Protein AF-A0A3S1HP26-F1 (afdb_monomer_lite)

InterPro domains:
  IPR012336 Thioredoxin-like fold [PF13905] (2-85)
  IPR036249 Thioredoxin-like superfamily [SSF52833] (2-86)
  IPR036249 Thioredoxin-like superfamily [SSF52833] (132-175)

Secondary structure (DSSP, 8-state):
--HHHHHHHHHHHHSS---TT--------EE----SSHHHHHHHHHTSSSEE--TT-HHHHHHHHHHTT--SSS---EE-TTT--EEES-HHHHHHH-TT-TTTT-PPPPHHHHS-SEEEE--TT-SSPEEEEHHHHHHH-SEEE-----TT-HHHHHHHHHHHHHHHHHHHTT--EEE-

Organism: Elysia chlorotica (NCBI:txid188477)

Sequence (180 aa):
MFTPILTSFYESVRGETRPAGAGSDHLEIVQISWDKDEASFQEAADAAPWLSLPFQDRDRQRKLSRKFGVHGIPRLVLLDGETGRVITRDGFDRLQEDNSGSAFPWRRKPLADVIKGSLLRPVEGSETPDQVDASSVLENNKIVGFYFSAQWCIPCRYFDPELVRAYTDLKKKGQSFQVI

Foldseek 3Di:
DQQVLVQVLLCCQQDPPDDPPDPPDNDADEALDPDPDPVVVVVVCVVHPHHYDDPVPVVVSVVVCVVLVPPDDDWDWDADPVPRHTQDRHCSVVCVVCSPCPVPVVGDDDPCVVQADWDFADDPPDPGTDTDGVVVLVVQAPEEAEDDDDPPDPVVVVCVVVVVVVVVVCVVVVHRYYYD

pLDDT: mean 89.69, std 10.72, range [40.31, 98.25]

Radius of gyration: 22.71 Å; chains: 1; bounding box: 55×39×62 Å

Structure (mmCIF, N/CA/C/O backbone):
data_AF-A0A3S1HP26-F1
#
_entry.id   AF-A0A3S1HP26-F1
#
loop_
_atom_site.group_PDB
_atom_site.id
_atom_site.type_symbol
_atom_site.label_atom_id
_atom_site.label_alt_id
_atom_site.label_comp_id
_atom_site.label_asym_id
_atom_site.label_entity_id
_atom_site.label_seq_id
_atom_site.pdbx_PDB_ins_code
_atom_site.Cartn_x
_atom_site.Cartn_y
_atom_site.Cartn_z
_atom_site.occupancy
_atom_site.B_iso_or_equiv
_atom_site.auth_seq_id
_atom_site.auth_comp_id
_atom_site.auth_asym_id
_atom_site.auth_atom_id
_atom_site.pdbx_PDB_model_num
ATOM 1 N N . MET A 1 1 ? 14.935 11.546 -6.288 1.00 61.38 1 MET A N 1
ATOM 2 C CA . MET A 1 1 ? 14.833 10.690 -7.492 1.00 61.38 1 MET A CA 1
ATOM 3 C C . MET A 1 1 ? 14.743 9.247 -7.007 1.00 61.38 1 MET A C 1
ATOM 5 O O . MET A 1 1 ? 15.585 8.867 -6.210 1.00 61.38 1 MET A O 1
ATOM 9 N N . PHE A 1 2 ? 13.702 8.493 -7.379 1.00 81.62 2 PHE A N 1
ATOM 10 C CA . PHE A 1 2 ? 13.426 7.154 -6.819 1.00 81.62 2 PHE A CA 1
ATOM 11 C C . PHE A 1 2 ? 14.184 6.022 -7.524 1.00 81.62 2 PHE A C 1
ATOM 13 O O . PHE A 1 2 ? 14.575 5.058 -6.878 1.00 81.62 2 PHE A O 1
ATOM 20 N N . THR A 1 3 ? 14.430 6.154 -8.830 1.00 83.62 3 THR A N 1
ATOM 21 C CA . THR A 1 3 ? 15.044 5.099 -9.649 1.00 83.62 3 THR A CA 1
ATOM 22 C C . THR A 1 3 ? 16.373 4.582 -9.091 1.00 83.62 3 THR A C 1
ATOM 24 O O . THR A 1 3 ? 16.485 3.369 -8.972 1.00 83.62 3 THR A O 1
ATOM 27 N N . PRO A 1 4 ? 17.330 5.421 -8.635 1.00 88.81 4 PRO A N 1
ATOM 28 C CA . PRO A 1 4 ? 18.575 4.912 -8.052 1.00 88.81 4 PRO A CA 1
ATOM 29 C C . PRO A 1 4 ? 18.363 4.041 -6.805 1.00 88.81 4 PRO A C 1
ATOM 31 O O . PRO A 1 4 ? 19.029 3.025 -6.654 1.00 88.81 4 PRO A O 1
ATOM 34 N N . ILE A 1 5 ? 17.402 4.401 -5.943 1.00 90.56 5 ILE A N 1
ATOM 35 C CA . ILE A 1 5 ? 17.058 3.614 -4.748 1.00 90.56 5 ILE A CA 1
ATOM 36 C C . ILE A 1 5 ? 16.515 2.246 -5.169 1.00 90.56 5 ILE A C 1
ATOM 38 O O . ILE A 1 5 ? 16.936 1.222 -4.636 1.00 90.56 5 ILE A O 1
ATOM 42 N N . LEU A 1 6 ? 15.609 2.225 -6.152 1.00 91.62 6 LEU A N 1
ATOM 43 C CA . LEU A 1 6 ? 15.042 0.984 -6.673 1.00 91.62 6 LEU A CA 1
ATOM 44 C C . LEU A 1 6 ? 16.099 0.106 -7.352 1.00 91.62 6 LEU A C 1
ATOM 46 O O . LEU A 1 6 ? 16.075 -1.103 -7.152 1.00 91.62 6 LEU A O 1
ATOM 50 N N . THR A 1 7 ? 17.033 0.695 -8.102 1.00 91.19 7 THR A N 1
ATOM 51 C CA . THR A 1 7 ? 18.153 -0.023 -8.728 1.00 91.19 7 THR A CA 1
ATOM 52 C C . THR A 1 7 ? 19.044 -0.677 -7.680 1.00 91.19 7 THR A C 1
ATOM 54 O O . THR A 1 7 ? 19.220 -1.892 -7.719 1.00 91.19 7 THR A O 1
ATOM 57 N N . SER A 1 8 ? 19.526 0.085 -6.691 1.00 90.00 8 SER A N 1
ATOM 58 C CA . SER A 1 8 ? 20.369 -0.469 -5.623 1.00 90.00 8 SER A CA 1
ATOM 59 C C . SER A 1 8 ? 19.650 -1.560 -4.829 1.00 90.00 8 SER A C 1
ATOM 61 O O . SER A 1 8 ? 20.240 -2.591 -4.510 1.00 90.00 8 SER A O 1
ATOM 63 N N . PHE A 1 9 ? 18.360 -1.363 -4.545 1.00 91.25 9 PHE A N 1
ATOM 64 C CA . PHE A 1 9 ? 17.544 -2.371 -3.880 1.00 91.25 9 PHE A CA 1
ATOM 65 C C . PHE A 1 9 ? 17.428 -3.650 -4.716 1.00 91.25 9 PHE A C 1
ATOM 67 O O . PHE A 1 9 ? 17.701 -4.744 -4.223 1.00 91.25 9 PHE A O 1
ATOM 74 N N . TYR A 1 10 ? 17.065 -3.511 -5.990 1.00 90.62 10 TYR A N 1
ATOM 75 C CA . TYR A 1 10 ? 16.908 -4.622 -6.921 1.00 90.62 10 TYR A CA 1
ATOM 76 C C . TYR A 1 10 ? 18.191 -5.449 -7.044 1.00 90.62 10 TYR A C 1
ATOM 78 O O . TYR A 1 10 ? 18.148 -6.673 -6.926 1.00 90.62 10 TYR A O 1
ATOM 86 N N . GLU A 1 11 ? 19.337 -4.788 -7.198 1.00 88.12 11 GLU A N 1
ATOM 87 C CA . GLU A 1 11 ? 20.645 -5.445 -7.252 1.00 88.12 11 GLU A CA 1
ATOM 88 C C . GLU A 1 11 ? 20.980 -6.170 -5.944 1.00 88.12 11 GLU A C 1
ATOM 90 O O . GLU A 1 11 ? 21.475 -7.296 -5.985 1.00 88.12 11 GLU A O 1
ATOM 95 N N . SER A 1 12 ? 20.653 -5.583 -4.786 1.00 85.56 12 SER A N 1
ATOM 96 C CA . SER A 1 12 ? 20.904 -6.210 -3.480 1.00 85.56 12 SER A CA 1
ATOM 97 C C . SER A 1 12 ? 20.084 -7.482 -3.243 1.00 85.56 12 SER A C 1
ATOM 99 O O . SER A 1 12 ? 20.560 -8.408 -2.590 1.00 85.56 12 SER A O 1
ATOM 101 N N . VAL A 1 13 ? 18.864 -7.541 -3.790 1.00 80.06 13 VAL A N 1
ATOM 102 C CA . VAL A 1 13 ? 17.966 -8.700 -3.660 1.00 80.06 13 VAL A CA 1
ATOM 103 C C . VAL A 1 13 ? 18.265 -9.756 -4.730 1.00 80.06 13 VAL A C 1
ATOM 105 O O . VAL A 1 13 ? 18.084 -10.949 -4.490 1.00 80.06 13 VAL A O 1
ATOM 108 N N . ARG A 1 14 ? 18.740 -9.335 -5.909 1.00 76.12 14 ARG A N 1
ATOM 109 C CA . ARG A 1 14 ? 19.103 -10.225 -7.023 1.00 76.12 14 ARG A CA 1
ATOM 110 C C . ARG A 1 14 ? 20.514 -10.818 -6.884 1.00 76.12 14 ARG A C 1
ATOM 112 O O . ARG A 1 14 ? 20.753 -11.903 -7.411 1.00 76.12 14 ARG A O 1
ATOM 119 N N . GLY A 1 15 ? 21.436 -10.123 -6.214 1.00 62.00 15 GLY A N 1
ATOM 120 C CA . GLY A 1 15 ? 22.832 -10.526 -6.017 1.00 62.00 15 GLY A CA 1
ATOM 121 C C . GLY A 1 15 ? 23.056 -11.495 -4.847 1.00 62.00 15 GLY A C 1
ATOM 122 O O . GLY A 1 15 ? 22.338 -11.490 -3.854 1.00 62.00 15 GLY A O 1
ATOM 123 N N . GLU A 1 16 ? 24.097 -12.324 -4.953 1.00 48.88 16 GLU A N 1
ATOM 124 C CA . GLU A 1 16 ? 24.448 -13.445 -4.057 1.00 48.88 16 GLU A CA 1
ATOM 125 C C . GLU A 1 16 ? 24.757 -13.079 -2.584 1.00 48.88 16 GLU A C 1
ATOM 127 O O . GLU A 1 16 ? 24.963 -13.966 -1.756 1.00 48.88 16 GLU A O 1
ATOM 132 N N . THR A 1 17 ? 24.759 -11.802 -2.194 1.00 48.31 17 THR A N 1
ATOM 133 C CA . THR A 1 17 ? 24.967 -11.369 -0.800 1.00 48.31 17 THR A CA 1
ATOM 134 C C . THR A 1 17 ? 23.657 -11.338 -0.018 1.00 48.31 17 THR A C 1
ATOM 136 O O . THR A 1 17 ? 23.197 -10.289 0.430 1.00 48.31 17 THR A O 1
ATOM 139 N N . ARG A 1 18 ? 23.047 -12.511 0.163 1.00 54.34 18 ARG A N 1
ATOM 140 C CA . ARG A 1 18 ? 21.840 -12.659 0.982 1.00 54.34 18 ARG A CA 1
ATOM 141 C C . ARG A 1 18 ? 22.217 -12.855 2.459 1.00 54.34 18 ARG A C 1
ATOM 143 O O . ARG A 1 18 ? 22.979 -13.777 2.757 1.00 54.34 18 ARG A O 1
ATOM 150 N N . PRO A 1 19 ? 21.672 -12.080 3.415 1.00 47.88 19 PRO A N 1
ATOM 151 C CA . PRO A 1 19 ? 21.788 -12.428 4.828 1.00 47.88 19 PRO A CA 1
ATOM 152 C C . PRO A 1 19 ? 21.127 -13.793 5.085 1.00 47.88 19 PRO A C 1
ATOM 154 O O . PRO A 1 19 ? 20.046 -14.099 4.569 1.00 47.88 19 PRO A O 1
ATOM 157 N N . ALA A 1 20 ? 21.804 -14.648 5.853 1.00 40.31 20 ALA A N 1
ATOM 158 C CA . ALA A 1 20 ? 21.344 -16.000 6.150 1.00 40.31 20 ALA A CA 1
ATOM 159 C C . ALA A 1 20 ? 19.994 -15.958 6.894 1.00 40.31 20 ALA A C 1
ATOM 161 O O . ALA A 1 20 ? 19.930 -15.510 8.034 1.00 40.31 20 ALA A O 1
ATOM 162 N N . GLY A 1 21 ? 18.917 -16.408 6.238 1.00 49.00 21 GLY A N 1
ATOM 163 C CA . GLY A 1 21 ? 17.575 -16.511 6.830 1.00 49.00 21 GLY A CA 1
ATOM 164 C C . GLY A 1 21 ? 16.420 -15.973 5.977 1.00 49.00 21 GLY A C 1
ATOM 165 O O . GLY A 1 21 ? 15.274 -16.310 6.257 1.00 49.00 21 GLY A O 1
ATOM 166 N N . ALA A 1 22 ? 16.684 -15.191 4.924 1.00 50.12 22 ALA A N 1
ATOM 167 C CA . ALA A 1 22 ? 15.636 -14.765 3.990 1.00 50.12 22 ALA A CA 1
ATOM 168 C C . ALA A 1 22 ? 15.204 -15.936 3.083 1.00 50.12 22 ALA A C 1
ATOM 170 O O . ALA A 1 22 ? 16.037 -16.748 2.687 1.00 50.12 22 ALA A O 1
ATOM 171 N N . GLY A 1 23 ? 13.914 -16.060 2.759 1.00 52.56 23 GLY A N 1
ATOM 172 C CA . GLY A 1 23 ? 13.404 -17.047 1.796 1.00 52.56 23 GLY A CA 1
ATOM 173 C C . GLY A 1 23 ? 14.034 -16.886 0.406 1.00 52.56 23 GLY A C 1
ATOM 174 O O . GLY A 1 23 ? 14.695 -15.888 0.119 1.00 52.56 23 GLY A O 1
ATOM 175 N N . SER A 1 24 ? 13.904 -17.893 -0.462 1.00 54.59 24 SER A N 1
ATOM 176 C CA . SER A 1 24 ? 14.365 -17.884 -1.865 1.00 54.59 24 SER A CA 1
ATOM 177 C C . SER A 1 24 ? 13.530 -16.947 -2.752 1.00 54.59 24 SER A C 1
ATOM 179 O O . SER A 1 24 ? 13.049 -17.350 -3.810 1.00 54.59 24 SER A O 1
ATOM 181 N N . ASP A 1 25 ? 13.305 -15.718 -2.301 1.00 63.41 25 ASP A N 1
ATOM 182 C CA . ASP A 1 25 ? 12.444 -14.759 -2.977 1.00 63.41 25 ASP A CA 1
ATOM 183 C C . ASP A 1 25 ? 13.256 -14.091 -4.094 1.00 63.41 25 ASP A C 1
ATOM 185 O O . ASP A 1 25 ? 13.998 -13.136 -3.877 1.00 63.41 25 ASP A O 1
ATOM 189 N N . HIS A 1 26 ? 13.150 -14.644 -5.302 1.00 76.88 26 HIS A N 1
ATOM 190 C CA . HIS A 1 26 ? 13.682 -14.032 -6.514 1.00 76.88 26 HIS A CA 1
ATOM 191 C C . HIS A 1 26 ? 12.816 -12.823 -6.894 1.00 76.88 26 HIS A C 1
ATOM 193 O O . HIS A 1 26 ? 11.608 -12.962 -7.098 1.00 76.88 26 HIS A O 1
ATOM 199 N N . LEU A 1 27 ? 13.426 -11.639 -6.987 1.00 88.06 27 LEU A N 1
ATOM 200 C CA . LEU A 1 27 ? 12.756 -10.418 -7.427 1.00 88.06 27 LEU A CA 1
ATOM 201 C C . LEU A 1 27 ? 13.055 -10.156 -8.902 1.00 88.06 27 LEU A C 1
ATOM 203 O O . LEU A 1 27 ? 14.213 -10.057 -9.297 1.00 88.06 27 LEU A O 1
ATOM 207 N N . GLU A 1 28 ? 11.999 -9.949 -9.683 1.00 92.62 28 GLU A N 1
ATOM 208 C CA . GLU A 1 28 ? 12.080 -9.332 -11.003 1.00 92.62 28 GLU A CA 1
ATOM 209 C C . GLU A 1 28 ? 11.170 -8.099 -11.055 1.00 92.62 28 GLU A C 1
ATOM 211 O O . GLU A 1 28 ? 10.096 -8.076 -10.443 1.00 92.62 28 GLU A O 1
ATOM 216 N N . ILE A 1 29 ? 11.595 -7.070 -11.787 1.00 95.19 29 ILE A N 1
ATOM 217 C CA . ILE A 1 29 ? 10.822 -5.852 -12.026 1.00 95.19 29 ILE A CA 1
ATOM 218 C C . ILE A 1 29 ? 10.445 -5.796 -13.509 1.00 95.19 29 ILE A C 1
ATOM 220 O O . ILE A 1 29 ? 11.236 -6.097 -14.397 1.00 95.19 29 ILE A O 1
ATOM 224 N N . VAL A 1 30 ? 9.200 -5.401 -13.780 1.00 96.44 30 VAL A N 1
ATOM 225 C CA . VAL A 1 30 ? 8.740 -5.079 -15.133 1.00 96.44 30 VAL A CA 1
ATOM 226 C C . VAL A 1 30 ? 8.259 -3.637 -15.136 1.00 96.44 30 VAL A C 1
ATOM 228 O O . VAL A 1 30 ? 7.200 -3.322 -14.588 1.00 96.44 30 VAL A O 1
ATOM 231 N N . GLN A 1 31 ? 9.031 -2.750 -15.753 1.00 96.56 31 GLN A N 1
ATOM 232 C CA . GLN A 1 31 ? 8.674 -1.351 -15.928 1.00 96.56 31 GLN A CA 1
ATOM 233 C C . GLN A 1 31 ? 7.487 -1.224 -16.882 1.00 96.56 31 GLN A C 1
ATOM 235 O O . GLN A 1 31 ? 7.512 -1.662 -18.033 1.00 96.56 31 GLN A O 1
ATOM 240 N N . ILE A 1 32 ? 6.432 -0.578 -16.392 1.00 97.12 32 ILE A N 1
ATOM 241 C CA . ILE A 1 32 ? 5.239 -0.238 -17.163 1.00 97.12 32 ILE A CA 1
ATOM 242 C C . ILE A 1 32 ? 5.250 1.274 -17.375 1.00 97.12 32 ILE A C 1
ATOM 244 O O . ILE A 1 32 ? 4.723 2.028 -16.558 1.00 97.12 32 ILE A O 1
ATOM 248 N N . SER A 1 33 ? 5.898 1.721 -18.451 1.00 95.62 33 SER A N 1
ATOM 249 C CA . SER A 1 33 ? 6.078 3.150 -18.722 1.00 95.62 33 SER A CA 1
ATOM 250 C C . SER A 1 33 ? 4.748 3.871 -19.005 1.00 95.62 33 SER A C 1
ATOM 252 O O . SER A 1 33 ? 3.829 3.337 -19.637 1.00 95.62 33 SER A O 1
ATOM 254 N N . TRP A 1 34 ? 4.656 5.103 -18.502 1.00 95.31 34 TRP A N 1
ATOM 255 C CA . TRP A 1 34 ? 3.608 6.084 -18.806 1.00 95.31 34 TRP A CA 1
ATOM 256 C C . TRP A 1 34 ? 4.142 7.225 -19.695 1.00 95.31 34 TRP A C 1
ATOM 258 O O . TRP A 1 34 ? 3.450 8.228 -19.881 1.00 95.31 34 TRP A O 1
ATOM 268 N N . ASP A 1 35 ? 5.350 7.075 -20.249 1.00 96.94 35 ASP A N 1
ATOM 269 C CA . ASP A 1 35 ? 5.963 8.054 -21.147 1.00 96.94 35 ASP A CA 1
ATOM 270 C C . ASP A 1 35 ? 5.116 8.248 -22.402 1.00 96.94 35 ASP A C 1
ATOM 272 O O . ASP A 1 35 ? 4.469 7.319 -22.913 1.00 96.94 35 ASP A O 1
ATOM 276 N N . LYS A 1 36 ? 5.114 9.487 -22.894 1.00 96.12 36 LYS A N 1
ATOM 277 C CA . LYS A 1 36 ? 4.299 9.912 -24.037 1.00 96.12 36 LYS A CA 1
ATOM 278 C C . LYS A 1 36 ? 4.966 9.606 -25.378 1.00 96.12 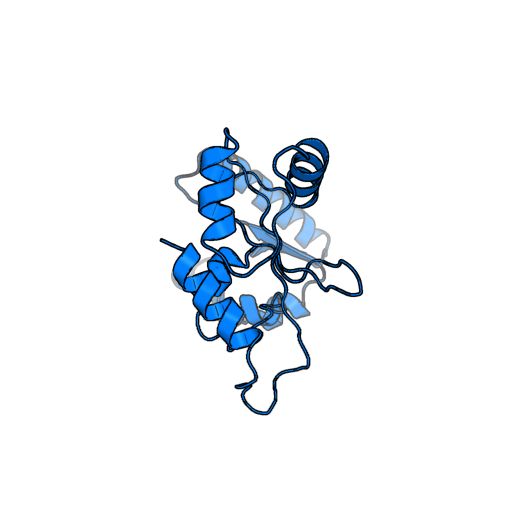36 LYS A C 1
ATOM 280 O O . LYS A 1 36 ? 4.256 9.465 -26.370 1.00 96.12 36 LYS A O 1
ATOM 285 N N . ASP A 1 37 ? 6.284 9.442 -25.391 1.00 97.56 37 ASP A N 1
ATOM 286 C CA . ASP A 1 37 ? 7.108 9.190 -26.573 1.00 97.56 37 ASP A CA 1
ATOM 287 C C . ASP A 1 37 ? 8.140 8.076 -26.325 1.00 97.56 37 ASP A C 1
ATOM 289 O O . ASP A 1 37 ? 8.472 7.741 -25.187 1.00 97.56 37 ASP A O 1
ATOM 293 N N . GLU A 1 38 ? 8.587 7.459 -27.419 1.00 97.56 38 GLU A N 1
ATOM 294 C CA . GLU A 1 38 ? 9.439 6.265 -27.397 1.00 97.56 38 GLU A CA 1
ATOM 295 C C . GLU A 1 38 ? 10.878 6.587 -26.987 1.00 97.56 38 GLU A C 1
ATOM 297 O O . GLU A 1 38 ? 11.530 5.753 -26.370 1.00 97.56 38 GLU A O 1
ATOM 302 N N . ALA A 1 39 ? 11.354 7.804 -27.269 1.00 98.12 39 ALA A N 1
ATOM 303 C CA . ALA A 1 39 ? 12.698 8.240 -26.902 1.00 98.12 39 ALA A CA 1
ATOM 304 C C . ALA A 1 39 ? 12.851 8.335 -25.378 1.00 98.12 39 ALA A C 1
ATOM 306 O O . ALA A 1 39 ? 13.777 7.748 -24.823 1.00 98.12 39 ALA A O 1
ATOM 307 N N . SER A 1 40 ? 11.898 8.988 -24.705 1.00 97.19 40 SER A N 1
ATOM 308 C CA . SER A 1 40 ? 11.871 9.089 -23.239 1.00 97.19 40 SER A CA 1
ATOM 309 C C . SER A 1 40 ? 11.732 7.714 -22.579 1.00 97.19 40 SER A C 1
ATOM 311 O O . SER A 1 40 ? 12.393 7.430 -21.582 1.00 97.19 40 SER A O 1
ATOM 313 N N . PHE A 1 41 ? 10.909 6.830 -23.159 1.00 96.94 41 PHE A N 1
ATOM 314 C CA . PHE A 1 41 ? 10.816 5.440 -22.708 1.00 96.94 41 PHE A CA 1
ATOM 315 C C . PHE A 1 41 ? 12.157 4.713 -22.821 1.00 96.94 41 PHE A C 1
ATOM 317 O O . PHE A 1 41 ? 12.559 4.047 -21.869 1.00 96.94 41 PHE A O 1
ATOM 324 N N . GLN A 1 42 ? 12.822 4.821 -23.973 1.00 97.12 42 GLN A N 1
ATOM 325 C CA . GLN A 1 42 ? 14.062 4.105 -24.244 1.00 97.12 42 GLN A CA 1
ATOM 326 C C . GLN A 1 42 ? 15.175 4.568 -23.301 1.00 97.12 42 GLN A C 1
ATOM 328 O O . GLN A 1 42 ? 15.838 3.730 -22.702 1.00 97.12 42 GLN A O 1
ATOM 333 N N . GLU A 1 43 ? 15.302 5.880 -23.077 1.00 95.94 43 GLU A N 1
ATOM 334 C CA . GLU A 1 43 ? 16.238 6.438 -22.093 1.00 95.94 43 GLU A CA 1
ATOM 335 C C . GLU A 1 43 ? 16.004 5.848 -20.693 1.00 95.94 43 GLU A C 1
ATOM 337 O O . GLU A 1 43 ? 16.944 5.404 -20.032 1.00 95.94 43 GLU A O 1
ATOM 342 N N . ALA A 1 44 ? 14.745 5.791 -20.245 1.00 91.88 44 ALA A N 1
ATOM 343 C CA . ALA A 1 44 ? 14.408 5.247 -18.934 1.00 91.88 44 ALA A CA 1
ATOM 344 C C . ALA A 1 44 ? 14.636 3.727 -18.841 1.00 91.88 44 ALA A C 1
ATOM 346 O O . ALA A 1 44 ? 15.040 3.238 -17.786 1.00 91.88 44 ALA A O 1
ATOM 347 N N . ALA A 1 45 ? 14.355 2.988 -19.918 1.00 93.50 45 ALA A N 1
ATOM 348 C CA . ALA A 1 45 ? 14.538 1.542 -19.993 1.00 93.50 45 ALA A CA 1
ATOM 349 C C . ALA A 1 45 ? 16.025 1.154 -20.009 1.00 93.50 45 ALA A C 1
ATOM 351 O O . ALA A 1 45 ? 16.411 0.215 -19.318 1.00 93.50 45 ALA A O 1
ATOM 352 N N . ASP A 1 46 ? 16.861 1.904 -20.732 1.00 94.00 46 ASP A N 1
ATOM 353 C CA . ASP A 1 46 ? 18.310 1.675 -20.804 1.00 94.00 46 ASP A CA 1
ATOM 354 C C . ASP A 1 46 ? 19.024 2.033 -19.492 1.00 94.00 46 ASP A C 1
ATOM 356 O O . ASP A 1 46 ? 20.090 1.499 -19.186 1.00 94.00 46 ASP A O 1
ATOM 360 N N . ALA A 1 47 ? 18.428 2.916 -18.686 1.00 90.19 47 ALA A N 1
ATOM 361 C CA . ALA A 1 47 ? 18.965 3.324 -17.393 1.00 90.19 47 ALA A CA 1
ATOM 362 C C . ALA A 1 47 ? 18.741 2.300 -16.262 1.00 90.19 47 ALA A C 1
ATOM 364 O O . ALA A 1 47 ? 19.194 2.537 -15.137 1.00 90.19 47 ALA A O 1
ATOM 365 N N . ALA A 1 48 ? 18.029 1.195 -16.511 1.00 89.31 48 ALA A N 1
ATOM 366 C CA . ALA A 1 48 ? 17.628 0.253 -15.472 1.00 89.31 48 ALA A CA 1
ATOM 367 C C . ALA A 1 48 ? 17.933 -1.219 -15.821 1.00 89.31 48 ALA A C 1
ATOM 369 O O . ALA A 1 48 ? 17.826 -1.623 -16.974 1.00 89.31 48 ALA A O 1
ATOM 370 N N . PRO A 1 49 ? 18.266 -2.067 -14.828 1.00 92.19 49 PRO A N 1
ATOM 371 C CA . PRO A 1 49 ? 18.715 -3.446 -15.066 1.00 92.19 49 PRO A CA 1
ATOM 372 C C . PRO A 1 49 ? 17.576 -4.474 -15.228 1.00 92.19 49 PRO A C 1
ATOM 374 O O . PRO A 1 49 ? 17.829 -5.683 -15.203 1.00 92.19 49 PRO A O 1
ATOM 377 N N . TRP A 1 50 ? 16.326 -4.020 -15.326 1.00 93.50 50 TRP A N 1
ATOM 378 C CA . TRP A 1 50 ? 15.128 -4.860 -15.291 1.00 93.50 50 TRP A CA 1
ATOM 379 C C . TRP A 1 50 ? 14.333 -4.821 -16.597 1.00 93.50 50 TRP A C 1
ATOM 381 O O . TRP A 1 50 ? 14.624 -4.068 -17.524 1.00 93.50 50 TRP A O 1
ATOM 391 N N . LEU A 1 51 ? 13.298 -5.653 -16.674 1.00 95.69 51 LEU A N 1
ATOM 392 C CA . LEU A 1 51 ? 12.466 -5.781 -17.864 1.00 95.69 51 LEU A CA 1
ATOM 393 C C . LEU A 1 51 ? 11.571 -4.553 -18.054 1.00 95.69 51 LEU A C 1
ATOM 395 O O . LEU A 1 51 ? 11.169 -3.895 -17.098 1.00 95.69 51 LEU A O 1
ATOM 399 N N . SER A 1 52 ? 11.167 -4.299 -19.296 1.00 97.62 52 SER A N 1
ATOM 400 C CA . SER A 1 52 ? 10.169 -3.283 -19.638 1.00 97.62 52 SER A CA 1
ATOM 401 C C . SER A 1 52 ? 9.061 -3.885 -20.494 1.00 97.62 52 SER A C 1
ATOM 403 O O . SER A 1 52 ? 9.314 -4.706 -21.378 1.00 97.62 52 SER A O 1
ATOM 405 N N . LEU A 1 53 ? 7.816 -3.465 -20.264 1.00 98.06 53 LEU A N 1
ATOM 406 C CA . LEU A 1 53 ? 6.750 -3.711 -21.231 1.00 98.06 53 LEU A CA 1
ATOM 407 C C . LEU A 1 53 ? 7.068 -2.914 -22.510 1.00 98.06 53 LEU A C 1
ATOM 409 O O . LEU A 1 53 ? 7.334 -1.716 -22.395 1.00 98.06 53 LEU A O 1
ATOM 413 N N . PRO A 1 54 ? 7.005 -3.526 -23.710 1.00 97.88 54 PRO A N 1
ATOM 414 C CA . PRO A 1 54 ? 7.277 -2.813 -24.952 1.00 97.88 54 PRO A CA 1
ATOM 415 C C . PRO A 1 54 ? 6.425 -1.549 -25.083 1.00 97.88 54 PRO A C 1
ATOM 417 O O . PRO A 1 54 ? 5.211 -1.596 -24.867 1.00 97.88 54 PRO A O 1
ATOM 420 N N . PHE A 1 55 ? 7.047 -0.439 -25.485 1.00 97.94 55 PHE A N 1
ATOM 421 C CA . PHE A 1 55 ? 6.401 0.874 -25.566 1.00 97.94 55 PHE A CA 1
ATOM 422 C C . PHE A 1 55 ? 5.123 0.875 -26.411 1.00 97.94 55 PHE A C 1
ATOM 424 O O . PHE A 1 55 ? 4.117 1.474 -26.031 1.00 97.94 55 PHE A O 1
ATOM 431 N N . GLN A 1 56 ? 5.136 0.142 -27.526 1.00 97.75 56 GLN A N 1
ATOM 432 C CA . GLN A 1 56 ? 4.005 0.041 -28.451 1.00 97.75 56 GLN A CA 1
ATOM 433 C C . GLN A 1 56 ? 2.807 -0.725 -27.862 1.00 97.75 56 GLN A C 1
ATOM 435 O O . GLN A 1 56 ? 1.681 -0.587 -28.340 1.00 97.75 56 GLN A O 1
ATOM 440 N N . ASP A 1 57 ? 2.997 -1.493 -26.784 1.00 98.12 57 ASP A N 1
ATOM 441 C CA . ASP A 1 57 ? 1.934 -2.285 -26.164 1.00 98.12 57 ASP A CA 1
ATOM 442 C C . ASP A 1 57 ? 1.084 -1.475 -25.174 1.00 98.12 57 ASP A C 1
ATOM 444 O O . ASP A 1 57 ? 0.963 -1.752 -23.971 1.00 98.12 57 ASP A O 1
ATOM 448 N N . ARG A 1 58 ? 0.451 -0.433 -25.711 1.00 96.75 58 ARG A N 1
ATOM 449 C CA . ARG A 1 58 ? -0.406 0.471 -24.940 1.00 96.75 58 ARG A CA 1
ATOM 450 C C . ARG A 1 58 ? -1.643 -0.228 -24.387 1.00 96.75 58 ARG A C 1
ATOM 452 O O . ARG A 1 58 ? -2.199 0.206 -23.378 1.00 96.75 58 ARG A O 1
ATOM 459 N N . ASP A 1 59 ? -2.085 -1.318 -25.004 1.00 98.25 59 ASP A N 1
ATOM 460 C CA . ASP A 1 59 ? -3.223 -2.102 -24.528 1.00 98.25 59 ASP A CA 1
ATOM 461 C C . ASP A 1 59 ? -2.911 -2.883 -23.252 1.00 98.25 59 ASP A C 1
ATOM 463 O O . ASP A 1 59 ? -3.698 -2.799 -22.295 1.00 98.25 59 ASP A O 1
ATOM 467 N N . ARG A 1 60 ? -1.778 -3.600 -23.184 1.00 98.00 60 ARG A N 1
ATOM 468 C CA . ARG A 1 60 ? -1.362 -4.260 -21.935 1.00 98.00 60 ARG A CA 1
ATOM 469 C C . ARG A 1 60 ? -1.037 -3.240 -20.855 1.00 98.00 60 ARG A C 1
ATOM 471 O O . ARG A 1 60 ? -1.472 -3.443 -19.721 1.00 98.00 60 ARG A O 1
ATOM 478 N N . GLN A 1 61 ? -0.404 -2.120 -21.209 1.00 97.69 61 GLN A N 1
ATOM 479 C CA . GLN A 1 61 ? -0.149 -1.012 -20.284 1.00 97.69 61 GLN A CA 1
ATOM 480 C C . GLN A 1 61 ? -1.450 -0.558 -19.600 1.00 97.69 61 GLN A C 1
ATOM 482 O O . GLN A 1 61 ? -1.558 -0.607 -18.372 1.00 97.69 61 GLN A O 1
ATOM 487 N N . ARG A 1 62 ? -2.494 -0.226 -20.378 1.00 97.50 62 ARG A N 1
ATOM 488 C CA . ARG A 1 62 ? -3.769 0.249 -19.812 1.00 97.50 62 ARG A CA 1
ATOM 489 C C . ARG A 1 62 ? -4.489 -0.831 -19.005 1.00 97.50 62 ARG A C 1
ATOM 491 O O . ARG A 1 62 ? -5.130 -0.518 -17.999 1.00 97.50 62 ARG A O 1
ATOM 498 N N . LYS A 1 63 ? -4.436 -2.094 -19.450 1.00 97.94 63 LYS A N 1
ATOM 499 C CA . LYS A 1 63 ? -5.040 -3.229 -18.727 1.00 97.94 63 LYS A CA 1
ATOM 500 C C . LYS A 1 63 ? -4.390 -3.415 -17.355 1.00 97.94 63 LYS A C 1
ATOM 502 O O . LYS A 1 63 ? -5.120 -3.576 -16.379 1.00 97.94 63 LYS A O 1
ATOM 507 N N . LEU A 1 64 ? -3.061 -3.343 -17.271 1.00 97.06 64 LEU A N 1
ATOM 508 C CA . LEU A 1 64 ? -2.317 -3.448 -16.013 1.00 97.06 64 LEU A CA 1
ATOM 509 C C . LEU A 1 64 ? -2.618 -2.267 -15.082 1.00 97.06 64 LEU A C 1
ATOM 511 O O . LEU A 1 64 ? -2.987 -2.492 -13.929 1.00 97.06 64 LEU A O 1
ATOM 515 N N . SER A 1 65 ? -2.574 -1.032 -15.594 1.00 96.06 65 SER A N 1
ATOM 516 C CA . SER A 1 65 ? -2.891 0.171 -14.811 1.00 96.06 65 SER A CA 1
ATOM 517 C C . SER A 1 65 ? -4.294 0.104 -14.200 1.00 96.06 65 SER A C 1
ATOM 519 O O . SER A 1 65 ? -4.461 0.358 -13.008 1.00 96.06 65 SER A O 1
ATOM 521 N N . ARG A 1 66 ? -5.303 -0.335 -14.970 1.00 96.81 66 ARG A N 1
ATOM 522 C CA . ARG A 1 66 ? -6.662 -0.548 -14.440 1.00 96.81 66 ARG A CA 1
ATOM 523 C C . ARG A 1 66 ? -6.733 -1.693 -13.433 1.00 96.81 66 ARG A C 1
ATOM 525 O O . ARG A 1 66 ? -7.333 -1.518 -12.378 1.00 96.81 66 ARG A O 1
ATOM 532 N N . LYS A 1 67 ? -6.121 -2.848 -13.732 1.00 96.00 67 LYS A N 1
ATOM 533 C CA . LYS A 1 67 ? -6.143 -4.037 -12.855 1.00 96.00 67 LYS A CA 1
ATOM 534 C C . LYS A 1 67 ? -5.622 -3.722 -11.452 1.00 96.00 67 LYS A C 1
ATOM 536 O O . LYS A 1 67 ? -6.134 -4.264 -10.474 1.00 96.00 67 LYS A O 1
ATOM 541 N N . PHE A 1 68 ? -4.621 -2.852 -11.358 1.00 95.75 68 PHE A N 1
ATOM 542 C CA . PHE A 1 68 ? -3.999 -2.488 -10.088 1.00 95.75 68 PHE A CA 1
ATOM 543 C C . PHE A 1 68 ? -4.441 -1.129 -9.531 1.00 95.75 68 PHE A C 1
ATOM 545 O O . PHE A 1 68 ? -3.929 -0.726 -8.488 1.00 95.75 68 PHE A O 1
ATOM 552 N N . GLY A 1 69 ? -5.409 -0.456 -10.168 1.00 95.06 69 GLY A N 1
ATOM 553 C CA . GLY A 1 69 ? -5.932 0.833 -9.702 1.00 95.06 69 GLY A CA 1
ATOM 554 C C . GLY A 1 69 ? -4.862 1.927 -9.655 1.00 95.06 69 GLY A C 1
ATOM 555 O O . GLY A 1 69 ? -4.756 2.656 -8.671 1.00 95.06 69 GLY A O 1
ATOM 556 N N . VAL A 1 70 ? -4.004 1.992 -10.676 1.00 94.88 70 VAL A N 1
ATOM 557 C CA . VAL A 1 70 ? -2.935 2.995 -10.767 1.00 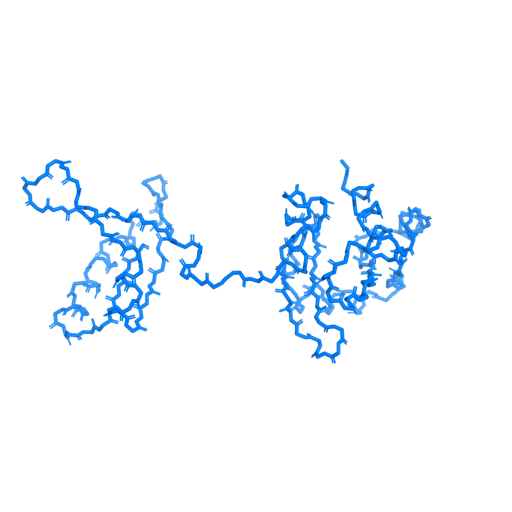94.88 70 VAL A CA 1
ATOM 558 C C . VAL A 1 70 ? -3.517 4.296 -11.315 1.00 94.88 70 VAL A C 1
ATOM 560 O O . VAL A 1 70 ? -3.885 4.370 -12.487 1.00 94.88 70 VAL A O 1
ATOM 563 N N . HIS A 1 71 ? -3.590 5.317 -10.460 1.00 91.38 71 HIS A N 1
ATOM 564 C CA . HIS A 1 71 ? -4.098 6.657 -10.796 1.00 91.38 71 HIS A CA 1
ATOM 565 C C . HIS A 1 71 ? -3.012 7.742 -10.797 1.00 91.38 71 HIS A C 1
ATOM 567 O O . HIS A 1 71 ? -3.265 8.866 -11.218 1.00 91.38 71 HIS A O 1
ATOM 573 N N . GLY A 1 72 ? -1.808 7.403 -10.341 1.00 92.44 72 GLY A N 1
ATOM 574 C CA . GLY A 1 72 ? -0.651 8.284 -10.290 1.00 92.44 72 GLY A CA 1
ATOM 575 C C . GLY A 1 72 ? 0.637 7.469 -10.266 1.00 92.44 72 GLY A C 1
ATOM 576 O O . GLY A 1 72 ? 0.619 6.273 -9.964 1.00 92.44 72 GLY A O 1
ATOM 577 N N . ILE A 1 73 ? 1.737 8.130 -10.612 1.00 93.44 73 ILE A N 1
ATOM 578 C CA . ILE A 1 73 ? 3.094 7.581 -10.619 1.00 93.44 73 ILE A CA 1
ATOM 579 C C . ILE A 1 73 ? 3.990 8.449 -9.718 1.00 93.44 73 ILE A C 1
ATOM 581 O O . ILE A 1 73 ? 3.708 9.642 -9.582 1.00 93.44 73 ILE A O 1
ATOM 585 N N . PRO A 1 74 ? 5.065 7.901 -9.124 1.00 93.56 74 PRO A N 1
ATOM 586 C CA . PRO A 1 74 ? 5.539 6.513 -9.218 1.00 93.56 74 PRO A CA 1
ATOM 587 C C . PRO A 1 74 ? 4.640 5.505 -8.479 1.00 93.56 74 PRO A C 1
ATOM 589 O O . PRO A 1 74 ? 3.957 5.841 -7.516 1.00 93.56 74 PRO A O 1
ATOM 592 N N . ARG A 1 75 ? 4.627 4.247 -8.942 1.00 95.25 75 ARG A N 1
ATOM 593 C CA . ARG A 1 75 ? 3.876 3.148 -8.313 1.00 95.25 75 ARG A CA 1
ATOM 594 C C . ARG A 1 75 ? 4.627 1.831 -8.477 1.00 95.25 75 ARG A C 1
ATOM 596 O O . ARG A 1 75 ? 5.050 1.504 -9.580 1.00 95.25 75 ARG A O 1
ATOM 603 N N . LEU A 1 76 ? 4.735 1.064 -7.394 1.00 95.62 76 LEU A N 1
ATOM 604 C CA . LEU A 1 76 ? 5.343 -0.266 -7.376 1.00 95.62 76 LEU A CA 1
ATOM 605 C C . LEU A 1 76 ? 4.388 -1.245 -6.683 1.00 95.62 76 LEU A C 1
ATOM 607 O O . LEU A 1 76 ? 4.056 -1.075 -5.509 1.00 95.62 76 LEU A O 1
ATOM 611 N N . VAL A 1 77 ? 3.929 -2.250 -7.428 1.00 96.81 77 VAL A N 1
ATOM 612 C CA . VAL A 1 77 ? 3.021 -3.298 -6.943 1.00 96.81 77 VAL A CA 1
ATOM 613 C C . VAL A 1 77 ? 3.788 -4.611 -6.922 1.00 96.81 77 VAL A C 1
ATOM 615 O O . VAL A 1 77 ? 4.237 -5.069 -7.969 1.00 96.81 77 VAL A O 1
ATOM 618 N N . LEU A 1 78 ? 3.919 -5.218 -5.744 1.00 95.62 78 LEU A N 1
ATOM 619 C CA . LEU A 1 78 ? 4.575 -6.512 -5.584 1.00 95.62 78 LEU A CA 1
ATOM 620 C C . LEU A 1 78 ? 3.533 -7.613 -5.701 1.00 95.62 78 LEU A C 1
ATOM 622 O O . LEU A 1 78 ? 2.483 -7.578 -5.046 1.00 95.62 78 LEU A O 1
ATOM 626 N N . LEU A 1 79 ? 3.856 -8.600 -6.523 1.00 95.38 79 LEU A N 1
ATOM 627 C CA . LEU A 1 79 ? 3.048 -9.783 -6.747 1.00 95.38 79 LEU A CA 1
ATOM 628 C C . LEU A 1 79 ? 3.850 -11.014 -6.351 1.00 95.38 79 LEU A C 1
ATOM 630 O O . LEU A 1 79 ? 5.069 -11.051 -6.484 1.00 95.38 79 LEU A O 1
ATOM 634 N N . ASP A 1 80 ? 3.134 -12.027 -5.904 1.00 92.56 80 ASP A N 1
ATOM 635 C CA . ASP A 1 80 ? 3.648 -13.379 -5.824 1.00 92.56 80 ASP A CA 1
ATOM 636 C C . ASP A 1 80 ? 3.751 -13.939 -7.252 1.00 92.56 80 ASP A C 1
ATOM 638 O O . ASP A 1 80 ? 2.751 -13.972 -7.975 1.00 92.56 80 ASP A O 1
ATOM 642 N N . GLY A 1 81 ? 4.961 -14.297 -7.686 1.00 89.94 81 GLY A N 1
ATOM 643 C CA . GLY A 1 81 ? 5.230 -14.679 -9.077 1.00 89.94 81 GLY A CA 1
ATOM 644 C C . GLY A 1 81 ? 4.576 -15.997 -9.500 1.00 89.94 81 GLY A C 1
ATOM 645 O O . GLY A 1 81 ? 4.224 -16.152 -10.666 1.00 89.94 81 GLY A O 1
ATOM 646 N N . GLU A 1 82 ? 4.365 -16.918 -8.558 1.00 89.81 82 GLU A N 1
ATOM 647 C CA . GLU A 1 82 ? 3.754 -18.224 -8.821 1.00 89.81 82 GLU A CA 1
ATOM 648 C C . GLU A 1 82 ? 2.227 -18.117 -8.904 1.00 89.81 82 GLU A C 1
ATOM 650 O O . GLU A 1 82 ? 1.595 -18.638 -9.824 1.00 89.81 82 GLU A O 1
ATOM 655 N N . THR A 1 83 ? 1.615 -17.401 -7.959 1.00 93.19 83 THR A N 1
ATOM 656 C CA . THR A 1 83 ? 0.150 -17.334 -7.833 1.00 93.19 83 THR A CA 1
ATOM 657 C C . THR A 1 83 ? -0.477 -16.102 -8.485 1.00 93.19 83 THR A C 1
ATOM 659 O O . THR A 1 83 ? -1.699 -16.038 -8.650 1.00 93.19 83 THR A O 1
ATOM 662 N N . GLY A 1 84 ? 0.321 -15.080 -8.803 1.00 90.94 84 GLY A N 1
ATOM 663 C CA . GLY A 1 84 ? -0.144 -13.784 -9.301 1.00 90.94 84 GLY A CA 1
ATOM 664 C C . GLY A 1 84 ? -0.916 -12.949 -8.270 1.00 90.94 84 GLY A C 1
ATOM 665 O O . GLY A 1 84 ? -1.542 -11.944 -8.635 1.00 90.94 84 GLY A O 1
ATOM 666 N N . ARG A 1 85 ? -0.926 -13.353 -6.991 1.00 94.56 85 ARG A N 1
ATOM 667 C CA . ARG A 1 85 ? -1.607 -12.625 -5.910 1.00 94.56 85 ARG A CA 1
ATOM 668 C C . ARG A 1 85 ? -0.828 -11.373 -5.527 1.00 94.56 85 ARG A C 1
ATOM 670 O O . ARG A 1 85 ? 0.395 -11.354 -5.535 1.00 94.56 85 ARG A O 1
ATOM 677 N N . VAL A 1 86 ? -1.549 -10.319 -5.151 1.00 95.81 86 VAL A N 1
ATOM 678 C CA . VAL A 1 86 ? -0.928 -9.076 -4.679 1.00 95.81 86 VAL A CA 1
ATOM 679 C C . VAL A 1 86 ? -0.333 -9.290 -3.290 1.00 95.81 86 VAL A C 1
ATOM 681 O O . VAL A 1 86 ? -1.065 -9.622 -2.359 1.00 95.81 86 VAL A O 1
ATOM 684 N N . ILE A 1 87 ? 0.969 -9.040 -3.152 1.00 94.88 87 ILE A N 1
ATOM 685 C CA . ILE A 1 87 ? 1.663 -8.980 -1.862 1.00 94.88 87 ILE A CA 1
ATOM 686 C C . ILE A 1 87 ? 1.453 -7.599 -1.233 1.00 94.88 87 ILE A C 1
ATOM 688 O O . ILE A 1 87 ? 0.947 -7.486 -0.115 1.00 94.88 87 ILE A O 1
ATOM 692 N N . THR A 1 88 ? 1.780 -6.539 -1.977 1.00 94.44 88 THR A N 1
ATOM 693 C CA . THR A 1 88 ? 1.527 -5.150 -1.577 1.00 94.44 88 THR A CA 1
ATOM 694 C C . THR A 1 88 ? 1.314 -4.258 -2.798 1.00 94.44 88 THR A C 1
ATOM 696 O O . THR A 1 88 ? 1.900 -4.480 -3.855 1.00 94.44 88 THR A O 1
ATOM 699 N N . ARG A 1 89 ? 0.454 -3.242 -2.664 1.00 95.19 89 ARG A N 1
ATOM 700 C CA . ARG A 1 89 ? 0.278 -2.188 -3.682 1.00 95.19 89 ARG A CA 1
ATOM 701 C C . ARG A 1 89 ? 1.115 -0.946 -3.392 1.00 95.19 89 ARG A C 1
ATOM 703 O O . ARG A 1 89 ? 1.213 -0.0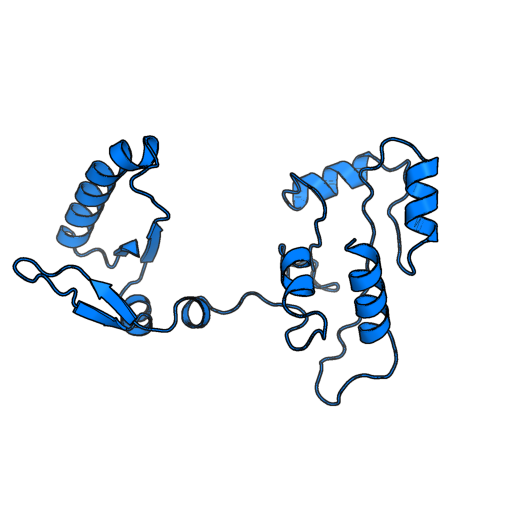80 -4.253 1.00 95.19 89 ARG A O 1
ATOM 710 N N . ASP A 1 90 ? 1.708 -0.885 -2.206 1.00 93.06 90 ASP A N 1
ATOM 711 C CA . ASP A 1 90 ? 2.356 0.302 -1.652 1.00 93.06 90 ASP A CA 1
ATOM 712 C C . ASP A 1 90 ? 3.880 0.117 -1.622 1.00 93.06 90 ASP A C 1
ATOM 714 O O . ASP A 1 90 ? 4.571 0.664 -0.774 1.00 93.06 90 ASP A O 1
ATOM 718 N N . GLY A 1 91 ? 4.424 -0.688 -2.546 1.00 94.38 91 GLY A N 1
ATOM 719 C CA . GLY A 1 91 ? 5.848 -1.034 -2.580 1.00 94.38 91 GLY A CA 1
ATOM 720 C C . GLY A 1 91 ? 6.766 0.179 -2.738 1.00 94.38 91 GLY A C 1
ATOM 721 O O . GLY A 1 91 ? 7.891 0.153 -2.263 1.00 94.38 91 GLY A O 1
ATOM 722 N N . PHE A 1 92 ? 6.278 1.253 -3.364 1.00 94.31 92 PHE A N 1
ATOM 723 C CA . PHE A 1 92 ? 7.018 2.508 -3.505 1.00 94.31 92 PHE A CA 1
ATOM 724 C C . PHE A 1 92 ? 7.263 3.170 -2.142 1.00 94.31 92 PHE A C 1
ATOM 726 O O . PHE A 1 92 ? 8.395 3.528 -1.825 1.00 94.31 92 PHE A O 1
ATOM 733 N N . ASP A 1 93 ? 6.215 3.291 -1.326 1.00 93.56 93 ASP A N 1
ATOM 734 C CA . ASP A 1 93 ? 6.309 3.871 0.015 1.00 93.56 93 ASP A CA 1
ATOM 735 C C . ASP A 1 93 ? 7.120 2.953 0.935 1.00 93.56 93 ASP A C 1
ATOM 737 O O . ASP A 1 93 ? 8.012 3.406 1.646 1.00 93.56 93 ASP A O 1
ATOM 741 N N . ARG A 1 94 ? 6.885 1.636 0.843 1.00 94.06 94 ARG A N 1
ATOM 742 C CA . ARG A 1 94 ? 7.609 0.639 1.642 1.00 94.06 94 ARG A CA 1
ATOM 743 C C . ARG A 1 94 ? 9.096 0.609 1.357 1.00 94.06 94 ARG A C 1
ATOM 745 O O . ARG A 1 94 ? 9.866 0.506 2.3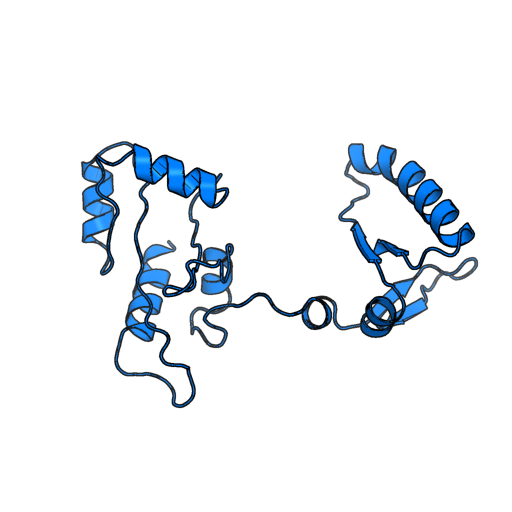01 1.00 94.06 94 ARG A O 1
ATOM 752 N N . LEU A 1 95 ? 9.493 0.730 0.093 1.00 93.56 95 LEU A N 1
ATOM 753 C CA . LEU A 1 95 ? 10.906 0.792 -0.236 1.00 93.56 95 LEU A CA 1
ATOM 754 C C . LEU A 1 95 ? 11.546 2.028 0.396 1.00 93.56 95 LEU A C 1
ATOM 756 O O . LEU A 1 95 ? 12.570 1.886 1.039 1.00 93.56 95 LEU A O 1
ATOM 760 N N . GLN A 1 96 ? 10.912 3.202 0.305 1.00 91.56 96 GLN A N 1
ATOM 761 C CA . GLN A 1 96 ? 11.440 4.415 0.943 1.00 91.56 96 GLN A CA 1
ATOM 762 C C . GLN A 1 96 ? 11.577 4.289 2.469 1.00 91.56 96 GLN A C 1
ATOM 764 O O . GLN A 1 96 ? 12.516 4.843 3.040 1.00 91.56 96 GLN A O 1
ATOM 769 N N . GLU A 1 97 ? 10.654 3.580 3.125 1.00 92.06 97 GLU A N 1
ATOM 770 C CA . GLU A 1 97 ? 10.692 3.308 4.570 1.00 92.06 97 GLU A CA 1
ATOM 771 C C . GLU A 1 97 ? 11.750 2.255 4.958 1.00 92.06 97 GLU A C 1
ATOM 773 O O . GLU A 1 97 ? 12.345 2.345 6.030 1.00 92.06 97 GLU A O 1
ATOM 778 N N . ASP A 1 98 ? 11.983 1.259 4.101 1.00 90.25 98 ASP A N 1
ATOM 779 C CA . ASP A 1 98 ? 12.828 0.085 4.348 1.00 90.25 98 ASP A CA 1
ATOM 780 C C . ASP A 1 98 ? 13.755 -0.181 3.150 1.00 90.25 98 ASP A C 1
ATOM 782 O O . ASP A 1 98 ? 13.684 -1.214 2.480 1.00 90.25 98 ASP A O 1
ATOM 786 N N . ASN A 1 99 ? 14.663 0.765 2.888 1.00 88.94 99 ASN A N 1
ATOM 787 C CA . ASN A 1 99 ? 15.627 0.679 1.783 1.00 88.94 99 ASN A CA 1
ATOM 788 C C . ASN A 1 99 ? 16.558 -0.547 1.882 1.00 88.94 99 ASN A C 1
ATOM 790 O O . ASN A 1 99 ? 17.152 -0.940 0.883 1.00 88.94 99 ASN A O 1
ATOM 794 N N . SER A 1 100 ? 16.724 -1.134 3.075 1.00 87.69 100 SER A N 1
ATOM 795 C CA . SER A 1 100 ? 17.542 -2.335 3.287 1.00 87.69 100 SER A CA 1
ATOM 796 C C . SER A 1 100 ? 16.793 -3.639 3.005 1.00 87.69 100 SER A C 1
ATOM 798 O O . SER A 1 100 ? 17.421 -4.695 2.962 1.00 87.69 100 SER A O 1
ATOM 800 N N . GLY A 1 101 ? 15.467 -3.591 2.840 1.00 88.00 101 GLY A N 1
ATOM 801 C CA . GLY A 1 101 ? 14.641 -4.777 2.621 1.00 88.00 101 GLY A CA 1
ATOM 802 C C . GLY A 1 101 ? 14.496 -5.677 3.837 1.00 88.00 101 GLY A C 1
ATOM 803 O O . GLY A 1 101 ? 14.172 -6.854 3.680 1.00 88.00 101 GLY A O 1
ATOM 804 N N . SER A 1 102 ? 14.718 -5.160 5.045 1.00 89.06 102 SER A N 1
ATOM 805 C CA . SER A 1 102 ? 14.617 -5.948 6.279 1.00 89.06 102 SER A CA 1
ATOM 806 C C . SER A 1 102 ? 13.225 -6.557 6.493 1.00 89.06 102 SER A C 1
ATOM 808 O O . SER A 1 102 ? 13.097 -7.612 7.117 1.00 89.06 102 SER A O 1
ATOM 810 N N . ALA A 1 103 ? 12.189 -5.921 5.944 1.00 89.12 103 ALA A N 1
ATOM 811 C CA . ALA A 1 103 ? 10.806 -6.373 5.967 1.00 89.12 103 ALA A CA 1
ATOM 812 C C . ALA A 1 103 ? 10.287 -6.805 4.582 1.00 89.12 103 ALA A C 1
ATOM 814 O O . ALA A 1 103 ? 9.085 -7.066 4.441 1.00 89.12 103 ALA A O 1
ATOM 815 N N . PHE A 1 104 ? 11.146 -6.881 3.557 1.00 89.81 104 PHE A N 1
ATOM 816 C CA . PHE A 1 104 ? 10.783 -7.387 2.229 1.00 89.81 104 PHE A CA 1
ATOM 817 C C . PHE A 1 104 ? 10.254 -8.838 2.341 1.00 89.81 104 PHE A C 1
ATOM 819 O O . PHE A 1 104 ? 10.801 -9.618 3.121 1.00 89.81 104 PHE A O 1
ATOM 826 N N . PRO A 1 105 ? 9.173 -9.230 1.626 1.00 92.69 105 PRO A N 1
ATOM 827 C CA . PRO A 1 105 ? 8.489 -8.529 0.529 1.00 92.69 105 PRO A CA 1
ATOM 828 C C . PRO A 1 105 ? 7.362 -7.571 0.960 1.00 92.69 105 PRO A C 1
ATOM 830 O O . PRO A 1 105 ? 6.395 -7.368 0.226 1.00 92.69 105 PRO A O 1
ATOM 833 N N . TRP A 1 106 ? 7.447 -6.991 2.160 1.00 93.00 106 TRP A N 1
ATOM 834 C CA . TRP A 1 106 ? 6.498 -6.011 2.706 1.00 93.00 106 TRP A CA 1
ATOM 835 C C . TRP A 1 106 ? 5.050 -6.492 2.669 1.00 93.00 106 TRP A C 1
ATOM 837 O O . TRP A 1 106 ? 4.125 -5.773 2.271 1.00 93.00 106 TRP A O 1
ATOM 847 N N . ARG A 1 107 ? 4.852 -7.744 3.095 1.00 91.69 107 ARG A N 1
ATOM 848 C CA . ARG A 1 107 ? 3.516 -8.313 3.273 1.00 91.69 107 ARG A CA 1
ATOM 849 C C . ARG A 1 107 ? 2.719 -7.416 4.216 1.00 91.69 107 ARG A C 1
ATOM 851 O O . ARG A 1 107 ? 3.251 -6.874 5.187 1.00 91.69 107 ARG A O 1
ATOM 858 N N . ARG A 1 108 ? 1.425 -7.263 3.934 1.00 87.50 108 ARG A N 1
ATOM 859 C CA . ARG A 1 108 ? 0.521 -6.541 4.833 1.00 87.50 108 ARG A CA 1
ATOM 860 C C . ARG A 1 108 ? 0.591 -7.162 6.223 1.00 87.50 108 ARG A C 1
ATOM 862 O O . ARG A 1 108 ? 0.387 -8.365 6.370 1.00 87.50 108 ARG A O 1
ATOM 869 N N . LYS A 1 109 ? 0.864 -6.329 7.223 1.00 87.19 109 LYS A N 1
ATOM 870 C CA . LYS A 1 109 ? 0.824 -6.750 8.620 1.00 87.19 109 LYS A CA 1
ATOM 871 C C . LYS A 1 109 ? -0.620 -7.103 9.009 1.00 87.19 109 LYS A C 1
ATOM 873 O O . LYS A 1 109 ? -1.546 -6.451 8.511 1.00 87.19 109 LYS A O 1
ATOM 878 N N . PRO A 1 110 ? -0.831 -8.112 9.871 1.00 88.25 110 PRO A N 1
ATOM 879 C CA . PRO A 1 110 ? -2.116 -8.349 10.517 1.00 88.25 110 PRO A CA 1
ATOM 880 C C . PRO A 1 110 ? -2.671 -7.066 11.140 1.00 88.25 110 PRO A C 1
ATOM 882 O O . PRO A 1 110 ? -1.915 -6.253 11.667 1.00 88.25 110 PRO A O 1
ATOM 885 N N . LEU A 1 111 ? -3.996 -6.888 11.118 1.00 87.94 111 LEU A N 1
ATOM 886 C CA . LEU A 1 111 ? -4.623 -5.677 11.658 1.00 87.94 111 LEU A CA 1
ATOM 887 C C . LEU A 1 111 ? -4.234 -5.428 13.123 1.00 87.94 111 LEU A C 1
ATOM 889 O O . LEU A 1 111 ? -3.947 -4.293 13.485 1.00 87.94 111 LEU A O 1
ATOM 893 N N . ALA A 1 112 ? -4.171 -6.492 13.927 1.00 89.62 112 ALA A N 1
ATOM 894 C CA . ALA A 1 112 ? -3.779 -6.431 15.332 1.00 89.62 112 ALA A CA 1
ATOM 895 C C . ALA A 1 112 ? -2.398 -5.790 15.542 1.00 89.62 112 ALA A C 1
ATOM 897 O O . ALA A 1 112 ? -2.221 -5.043 16.497 1.00 89.62 112 ALA A O 1
ATOM 898 N N . ASP A 1 113 ? -1.452 -6.012 14.626 1.00 90.19 113 ASP A N 1
ATOM 899 C CA . ASP A 1 113 ? -0.121 -5.405 14.701 1.00 90.19 113 ASP A CA 1
ATOM 900 C C . ASP A 1 113 ? -0.144 -3.925 14.313 1.00 90.19 113 ASP A C 1
ATOM 902 O O . ASP A 1 113 ? 0.642 -3.138 14.833 1.00 90.19 113 ASP A O 1
ATOM 906 N N . VAL A 1 114 ? -1.033 -3.542 13.390 1.00 89.88 114 VAL A N 1
ATOM 907 C CA . VAL A 1 114 ? -1.152 -2.159 12.905 1.00 89.88 114 VAL A CA 1
ATOM 908 C C . VAL A 1 114 ? -1.773 -1.252 13.963 1.00 89.88 114 VAL A C 1
ATOM 910 O O . VAL A 1 114 ? -1.334 -0.117 14.112 1.00 89.88 114 VAL A O 1
ATOM 913 N N . ILE A 1 115 ? -2.779 -1.740 14.690 1.00 90.69 115 ILE A N 1
ATOM 914 C CA . ILE A 1 115 ? -3.512 -0.933 15.678 1.00 90.69 115 ILE A CA 1
ATOM 915 C C . ILE A 1 115 ? -3.074 -1.181 17.123 1.00 90.69 115 ILE A C 1
ATOM 917 O O . ILE A 1 115 ? -3.714 -0.679 18.041 1.00 90.69 115 ILE A O 1
ATOM 921 N N . LYS A 1 116 ? -2.022 -1.978 17.337 1.00 91.75 116 LYS A N 1
ATOM 922 C CA . LYS A 1 116 ? -1.532 -2.344 18.668 1.00 91.75 116 LYS A CA 1
ATOM 923 C C . LYS A 1 116 ? -1.317 -1.103 19.541 1.00 91.75 116 LYS A C 1
ATOM 925 O O . LYS A 1 116 ? -0.602 -0.186 19.146 1.00 91.75 116 LYS A O 1
ATOM 930 N N . GLY A 1 117 ? -1.861 -1.126 20.757 1.00 93.44 117 GLY A N 1
ATOM 931 C CA . GLY A 1 117 ? -1.707 -0.060 21.747 1.00 93.44 117 GLY A CA 1
ATOM 932 C C . GLY A 1 117 ? -3.035 0.384 22.356 1.00 93.44 117 GLY A C 1
ATOM 933 O O . GLY A 1 117 ? -4.060 -0.280 22.200 1.00 93.44 117 GLY A O 1
ATOM 934 N N . SER A 1 118 ? -2.998 1.515 23.061 1.00 94.81 118 SER A N 1
ATOM 935 C CA . SER A 1 118 ? -4.172 2.105 23.707 1.00 94.81 118 SER A CA 1
ATOM 936 C C . SER A 1 118 ? -4.981 2.960 22.731 1.00 94.81 118 SER A C 1
ATOM 938 O O . SER A 1 118 ? -4.455 3.885 22.112 1.00 94.81 118 SER A O 1
ATOM 940 N N . LEU A 1 119 ? -6.282 2.693 22.659 1.00 93.88 119 LEU A N 1
ATOM 941 C CA . LEU A 1 119 ? -7.298 3.553 22.057 1.00 93.88 119 LEU A CA 1
ATOM 942 C C . LEU A 1 119 ? -7.978 4.385 23.146 1.00 93.88 119 LEU A C 1
ATOM 944 O O . LEU A 1 119 ? -8.031 3.980 24.306 1.00 93.88 119 LEU A O 1
ATOM 948 N N . LEU A 1 120 ? -8.513 5.545 22.770 1.00 93.88 120 LEU A N 1
ATOM 949 C CA . LEU A 1 120 ? -9.184 6.450 23.699 1.00 93.88 120 LEU A CA 1
ATOM 950 C C . LEU A 1 120 ? -10.698 6.338 23.547 1.00 93.88 120 LEU A C 1
ATOM 952 O O . LEU A 1 120 ? -11.228 6.442 22.440 1.00 93.88 120 LEU A O 1
ATOM 956 N N . ARG A 1 121 ? -11.399 6.170 24.667 1.00 90.31 121 ARG A N 1
ATOM 957 C CA . ARG A 1 121 ? -12.860 6.167 24.719 1.00 90.31 121 ARG A CA 1
ATOM 958 C C . ARG A 1 121 ? -13.348 7.320 25.599 1.00 90.31 121 ARG A C 1
ATOM 960 O O . ARG A 1 121 ? -13.017 7.348 26.783 1.00 90.31 121 ARG A O 1
ATOM 967 N N . PRO A 1 122 ? -14.148 8.255 25.062 1.00 88.12 122 PRO A N 1
ATOM 968 C CA . PRO A 1 122 ? -14.778 9.288 25.874 1.00 88.12 122 PRO A CA 1
ATOM 969 C C . PRO A 1 122 ? -15.664 8.671 26.963 1.00 88.12 122 PRO A C 1
ATOM 971 O O . PRO A 1 122 ? -16.407 7.725 26.692 1.00 88.12 122 PRO A O 1
ATOM 974 N N . VAL A 1 123 ? -15.597 9.224 28.173 1.00 85.81 123 VAL A N 1
ATOM 975 C CA . VAL A 1 123 ? -16.441 8.833 29.309 1.00 85.81 123 VAL A CA 1
ATOM 976 C C . VAL A 1 123 ? -17.307 10.022 29.691 1.00 85.81 123 VAL A C 1
ATOM 978 O O . VAL A 1 123 ? -16.810 11.132 29.876 1.00 85.81 123 VAL A O 1
ATOM 981 N N . GLU A 1 124 ? -18.614 9.797 29.790 1.00 84.25 124 GLU A N 1
ATOM 982 C CA . GLU A 1 124 ? -19.558 10.841 30.174 1.00 84.25 124 GLU A CA 1
ATOM 983 C C . GLU A 1 124 ? -19.242 11.353 31.589 1.00 84.25 124 GLU A C 1
ATOM 985 O O . GLU A 1 124 ? -19.121 10.573 32.531 1.00 84.25 124 GLU A O 1
ATOM 990 N N . GLY A 1 125 ? -19.069 12.670 31.727 1.00 87.56 125 GLY A N 1
ATOM 991 C CA . GLY A 1 125 ? -18.735 13.311 33.003 1.00 87.56 125 GLY A CA 1
ATOM 992 C C . GLY A 1 125 ? -17.248 13.307 33.387 1.00 87.56 125 GLY A C 1
ATOM 993 O O . GLY A 1 125 ? -16.927 13.756 34.484 1.00 87.56 125 GLY A O 1
ATOM 994 N N . SER A 1 126 ? -16.342 12.849 32.513 1.00 88.19 126 SER A N 1
ATOM 995 C CA . SER A 1 126 ? -14.887 12.902 32.728 1.00 88.19 126 SER A CA 1
ATOM 996 C C . SER A 1 126 ? -14.192 13.755 31.664 1.00 88.19 126 SER A C 1
ATOM 998 O O . SER A 1 126 ? -14.468 13.622 30.474 1.00 88.19 126 SER A O 1
ATOM 1000 N N . GLU A 1 127 ? -13.237 14.591 32.081 1.00 87.62 127 GLU A N 1
ATOM 1001 C CA . GLU A 1 127 ? -12.339 15.313 31.162 1.00 87.62 127 GLU A CA 1
ATOM 1002 C C . GLU A 1 127 ? -11.254 14.400 30.570 1.00 87.62 127 GLU A C 1
ATOM 1004 O O . GLU A 1 127 ? -10.662 14.709 29.536 1.00 87.62 127 GLU A O 1
ATOM 1009 N N . THR A 1 128 ? -10.997 13.260 31.216 1.00 89.69 128 THR A N 1
ATOM 1010 C CA . THR A 1 128 ? -9.992 12.287 30.780 1.00 89.69 128 THR A CA 1
ATOM 1011 C C . THR A 1 128 ? -10.662 11.078 30.124 1.00 89.69 128 THR A C 1
ATOM 1013 O O . THR A 1 128 ? -11.553 10.480 30.738 1.00 89.69 128 THR A O 1
ATOM 1016 N N . PRO A 1 129 ? -10.283 10.709 28.886 1.00 91.81 129 PRO A N 1
ATOM 1017 C CA . PRO A 1 129 ? -10.816 9.519 28.238 1.00 91.81 129 PRO A CA 1
ATOM 1018 C C . PRO A 1 129 ? -10.244 8.246 28.868 1.00 91.81 129 PRO A C 1
ATOM 1020 O O . PRO A 1 129 ? -9.082 8.201 29.277 1.00 91.81 129 PRO A O 1
ATOM 1023 N N . ASP A 1 130 ? -11.049 7.188 28.866 1.00 92.81 130 ASP A N 1
ATOM 1024 C CA . ASP A 1 130 ? -10.588 5.843 29.192 1.00 92.81 130 ASP A CA 1
ATOM 1025 C C . ASP A 1 130 ? -9.585 5.363 28.145 1.00 92.81 130 ASP A C 1
ATOM 1027 O O . ASP A 1 130 ? -9.771 5.575 26.943 1.00 92.81 130 ASP A O 1
ATOM 1031 N N . GLN A 1 131 ? -8.574 4.623 28.595 1.00 94.00 131 GLN A N 1
ATOM 1032 C CA . GLN A 1 131 ? -7.725 3.844 27.703 1.00 94.00 131 GLN A CA 1
ATOM 1033 C C . GLN A 1 131 ? -8.292 2.435 27.540 1.00 94.00 131 GLN A C 1
ATOM 1035 O O . GLN A 1 131 ? -8.567 1.739 28.517 1.00 94.00 131 GLN A O 1
ATOM 1040 N N . VAL A 1 132 ? -8.443 2.011 26.291 1.00 92.88 132 VAL A N 1
ATOM 1041 C CA . VAL A 1 132 ? -8.916 0.680 25.917 1.00 92.88 132 VAL A CA 1
ATOM 1042 C C . VAL A 1 132 ? -7.849 0.026 25.058 1.00 92.88 132 VAL A C 1
ATOM 1044 O O . VAL A 1 132 ? -7.430 0.592 24.054 1.00 92.88 132 VAL A O 1
ATOM 1047 N N . ASP A 1 133 ? -7.409 -1.171 25.428 1.00 93.25 133 ASP A N 1
ATOM 1048 C CA . ASP A 1 133 ? -6.434 -1.899 24.622 1.00 93.25 133 ASP A CA 1
ATOM 1049 C C . ASP A 1 133 ? -7.052 -2.337 23.281 1.00 93.25 133 ASP A C 1
ATOM 1051 O O . ASP A 1 133 ? -8.133 -2.938 23.244 1.00 93.25 133 ASP A O 1
ATOM 1055 N N . ALA A 1 134 ? -6.371 -2.047 22.171 1.00 92.81 134 ALA A N 1
ATOM 1056 C CA . ALA A 1 134 ? -6.877 -2.326 20.832 1.00 92.81 134 ALA A CA 1
ATOM 1057 C C . ALA A 1 134 ? -7.125 -3.822 20.566 1.00 92.81 134 ALA A C 1
ATOM 1059 O O . ALA A 1 134 ? -8.052 -4.157 19.824 1.00 92.81 134 ALA A O 1
ATOM 1060 N N . SER A 1 135 ? -6.357 -4.729 21.184 1.00 90.81 135 SER A N 1
ATOM 1061 C CA . SER A 1 135 ? -6.574 -6.175 21.024 1.00 90.81 135 SER A CA 1
ATOM 1062 C C . SER A 1 135 ? -7.921 -6.596 21.609 1.00 90.81 135 SER A C 1
ATOM 1064 O O . SER A 1 135 ? -8.691 -7.284 20.939 1.00 90.81 135 SER A O 1
ATOM 1066 N N . SER A 1 136 ? -8.286 -6.050 22.775 1.00 90.19 136 SER A N 1
ATOM 1067 C CA . SER A 1 136 ? -9.593 -6.296 23.393 1.00 90.19 136 SER A CA 1
ATOM 1068 C C . SER A 1 136 ? -10.752 -5.810 22.516 1.00 90.19 136 SER A C 1
ATOM 1070 O O . SER A 1 136 ? -11.828 -6.411 22.508 1.00 90.19 136 SER A O 1
ATOM 1072 N N . VAL A 1 137 ? -10.547 -4.745 21.733 1.00 89.88 137 VAL A N 1
ATOM 1073 C CA . VAL A 1 137 ? -11.552 -4.263 20.781 1.00 89.88 137 VAL A CA 1
ATOM 1074 C C . VAL A 1 137 ? -11.730 -5.250 19.630 1.00 89.88 137 VAL A C 1
ATOM 1076 O O . VAL A 1 137 ? -12.870 -5.541 19.2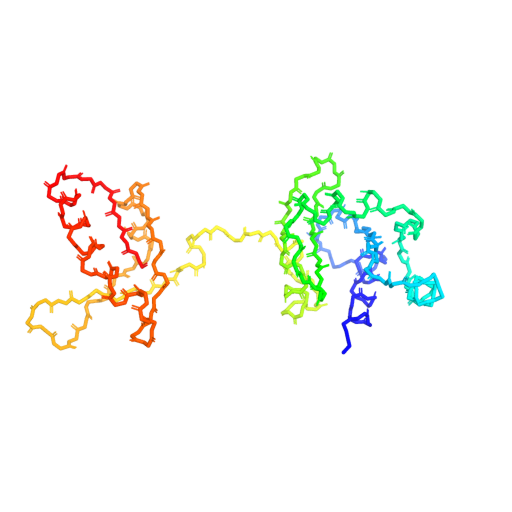68 1.00 89.88 137 VAL A O 1
ATOM 1079 N N . LEU A 1 138 ? -10.639 -5.785 19.078 1.00 89.25 138 LEU A N 1
ATOM 1080 C CA . LEU A 1 138 ? -10.700 -6.755 17.980 1.00 89.25 138 LEU A CA 1
ATOM 1081 C C . LEU A 1 138 ? -11.295 -8.100 18.414 1.00 89.25 138 LEU A C 1
ATOM 1083 O O . LEU A 1 138 ? -12.073 -8.685 17.668 1.00 89.25 138 LEU A O 1
ATOM 1087 N N . GLU A 1 139 ? -10.960 -8.585 19.608 1.00 88.12 139 GLU A N 1
ATOM 1088 C CA . GLU A 1 139 ? -11.433 -9.883 20.111 1.00 88.12 139 GLU A CA 1
ATOM 1089 C C . GLU A 1 139 ? -12.930 -9.874 20.442 1.00 88.12 139 GLU A C 1
ATOM 1091 O O . GLU A 1 139 ? -13.646 -10.835 20.159 1.00 88.12 139 GLU A O 1
ATOM 1096 N N . ASN A 1 140 ? -13.424 -8.769 21.008 1.00 85.75 140 ASN A N 1
ATOM 1097 C CA . ASN A 1 140 ? -14.808 -8.667 21.474 1.00 85.75 140 ASN A CA 1
ATOM 1098 C C . ASN A 1 140 ? -15.803 -8.232 20.385 1.00 85.75 140 ASN A C 1
ATOM 1100 O O . ASN A 1 140 ? -17.017 -8.223 20.624 1.00 85.75 140 ASN A O 1
ATOM 1104 N N . ASN A 1 141 ? -15.324 -7.850 19.196 1.00 86.56 141 ASN A N 1
ATOM 1105 C CA . ASN A 1 141 ? -16.173 -7.353 18.118 1.00 86.56 141 ASN A CA 1
ATOM 1106 C C . ASN A 1 141 ? -16.014 -8.179 16.844 1.00 86.56 141 ASN A C 1
ATOM 1108 O O . ASN A 1 141 ? -14.944 -8.247 16.249 1.00 86.56 141 ASN A O 1
ATOM 1112 N N . LYS A 1 142 ? -17.125 -8.749 16.367 1.00 86.62 142 LYS A N 1
ATOM 1113 C CA . LYS A 1 142 ? -17.162 -9.493 15.099 1.00 86.62 142 LYS A CA 1
ATOM 1114 C C . LYS A 1 142 ? -16.915 -8.593 13.891 1.00 86.62 142 LYS A C 1
ATOM 1116 O O . LYS A 1 142 ? -16.437 -9.067 12.865 1.00 86.62 142 LYS A O 1
ATOM 1121 N N . ILE A 1 143 ? -17.294 -7.320 13.994 1.00 90.44 143 ILE A N 1
ATOM 1122 C CA . ILE A 1 143 ? -17.148 -6.331 12.928 1.00 90.44 143 ILE A CA 1
ATOM 1123 C C . ILE A 1 143 ? -16.515 -5.073 13.519 1.00 90.44 143 ILE A C 1
ATOM 1125 O O . ILE A 1 143 ? -17.014 -4.520 14.499 1.00 90.44 143 ILE A O 1
ATOM 1129 N N . VAL A 1 144 ? -15.444 -4.599 12.889 1.00 92.38 144 VAL A N 1
ATOM 1130 C CA . VAL A 1 144 ? -14.759 -3.356 13.253 1.00 92.38 144 VAL A CA 1
ATOM 1131 C C . VAL A 1 144 ? -14.706 -2.444 12.030 1.00 92.38 144 VAL A C 1
ATOM 1133 O O . VAL A 1 144 ? -14.297 -2.880 10.954 1.00 92.38 144 VAL A O 1
ATOM 1136 N N . GLY A 1 145 ? -15.155 -1.198 12.175 1.00 92.88 145 GLY A N 1
ATOM 1137 C CA . GLY A 1 145 ? -15.078 -0.166 11.140 1.00 92.88 145 GLY A CA 1
ATOM 1138 C C . GLY A 1 145 ? -14.088 0.925 11.531 1.00 92.88 145 GLY A C 1
ATOM 1139 O O . GLY A 1 145 ? -14.145 1.399 12.655 1.00 92.88 145 GLY A O 1
ATOM 1140 N N . PHE A 1 146 ? -13.218 1.339 10.609 1.00 93.44 146 PHE A N 1
ATOM 1141 C CA . PHE A 1 146 ? -12.362 2.516 10.791 1.00 93.44 146 PHE A CA 1
ATOM 1142 C C . PHE A 1 146 ? -13.026 3.740 10.174 1.00 93.44 146 PHE A C 1
ATOM 1144 O O . PHE A 1 146 ? -13.377 3.707 8.988 1.00 93.44 146 PHE A O 1
ATOM 1151 N N . TYR A 1 147 ? -13.176 4.813 10.948 1.00 94.06 147 TYR A N 1
ATOM 1152 C CA . TYR A 1 147 ? -13.747 6.064 10.461 1.00 94.06 147 TYR A CA 1
ATOM 1153 C C . TYR A 1 147 ? -12.711 7.192 10.433 1.00 94.06 147 TYR A C 1
ATOM 1155 O O . TYR A 1 147 ? -12.413 7.842 11.430 1.00 94.06 147 TYR A O 1
ATOM 1163 N N . PHE A 1 148 ? -12.177 7.454 9.241 1.00 94.00 148 PHE A N 1
ATOM 1164 C CA . PHE A 1 148 ? -11.239 8.550 9.007 1.00 94.00 148 PHE A CA 1
ATOM 1165 C C . PHE A 1 148 ? -12.006 9.864 8.836 1.00 94.00 148 PHE A C 1
ATOM 1167 O O . PHE A 1 148 ? -12.673 10.068 7.821 1.00 94.00 148 PHE A O 1
ATOM 1174 N N . SER A 1 149 ? -11.907 10.755 9.820 1.00 93.69 149 SER A N 1
ATOM 1175 C CA . SER A 1 149 ? -12.648 12.016 9.849 1.00 93.69 149 SER A CA 1
ATOM 1176 C C . SER A 1 149 ? -11.793 13.175 10.345 1.00 93.69 149 SER A C 1
ATOM 1178 O O . SER A 1 149 ? -10.700 12.998 10.883 1.00 93.69 149 SER A O 1
ATOM 1180 N N . ALA A 1 150 ? -12.291 14.391 10.132 1.00 92.94 150 ALA A N 1
ATOM 1181 C CA . ALA A 1 150 ? -11.684 15.591 10.673 1.00 92.94 150 ALA A CA 1
ATOM 1182 C C . ALA A 1 150 ? -12.722 16.697 10.852 1.00 92.94 150 ALA A C 1
ATOM 1184 O O . ALA A 1 150 ? -13.623 16.857 10.031 1.00 92.94 150 ALA A O 1
ATOM 1185 N N . GLN A 1 151 ? -12.543 17.544 11.867 1.00 88.81 151 GLN A N 1
ATOM 1186 C CA . GLN A 1 151 ? -13.454 18.666 12.116 1.00 88.81 151 GLN A CA 1
ATOM 1187 C C . GLN A 1 151 ? -13.484 19.689 10.975 1.00 88.81 151 GLN A C 1
ATOM 1189 O O . GLN A 1 151 ? -14.474 20.390 10.812 1.00 88.81 151 GLN A O 1
ATOM 1194 N N . TRP A 1 152 ? -12.436 19.798 10.160 1.00 91.69 152 TRP A N 1
ATOM 1195 C CA . TRP A 1 152 ? -12.406 20.690 8.994 1.00 91.69 152 TRP A CA 1
ATOM 1196 C C . TRP A 1 152 ? -13.065 20.081 7.742 1.00 91.69 152 TRP A C 1
ATOM 1198 O O . TRP A 1 152 ? -13.285 20.788 6.760 1.00 91.69 152 TRP A O 1
ATOM 1208 N N . CYS A 1 153 ? -13.415 18.792 7.763 1.00 93.75 153 CYS A N 1
ATOM 1209 C CA . CYS A 1 153 ? -14.065 18.105 6.651 1.00 93.75 153 CYS A CA 1
ATOM 1210 C C . CYS A 1 153 ? -15.577 18.393 6.661 1.00 93.75 153 CYS A C 1
ATOM 1212 O O . CYS A 1 153 ? -16.329 17.813 7.444 1.00 93.75 153 CYS A O 1
ATOM 1214 N N . ILE A 1 154 ? -16.038 19.283 5.772 1.00 91.06 154 ILE A N 1
ATOM 1215 C CA . ILE A 1 154 ? -17.461 19.662 5.665 1.00 91.06 154 ILE A CA 1
ATOM 1216 C C . ILE A 1 154 ? -18.375 18.439 5.450 1.00 91.06 154 ILE A C 1
ATOM 1218 O O . ILE A 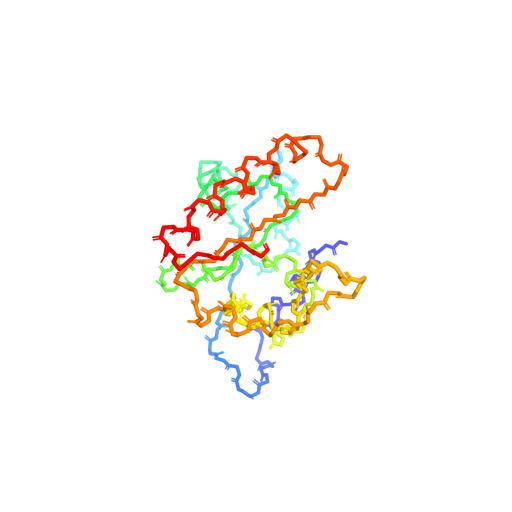1 154 ? -19.346 18.316 6.195 1.00 91.06 154 ILE A O 1
ATOM 1222 N N . PRO A 1 155 ? -18.085 17.499 4.524 1.00 93.12 155 PRO A N 1
ATOM 1223 C CA . PRO A 1 155 ? -18.899 16.290 4.379 1.00 93.12 155 PRO A CA 1
ATOM 1224 C C . PRO A 1 155 ? -18.965 15.441 5.656 1.00 93.12 155 PRO A C 1
ATOM 1226 O O . PRO A 1 155 ? -20.019 14.898 5.973 1.00 93.12 155 PRO A O 1
ATOM 1229 N N . CYS A 1 156 ? -17.870 15.372 6.418 1.00 92.94 156 CYS A N 1
ATOM 1230 C CA . CYS A 1 156 ? -17.802 14.612 7.663 1.00 92.94 156 CYS A CA 1
ATOM 1231 C C . CYS A 1 156 ? -18.748 15.197 8.721 1.00 92.94 156 CYS A C 1
ATOM 1233 O O . CYS A 1 156 ? -19.503 14.452 9.330 1.00 92.94 156 CYS A O 1
ATOM 1235 N N . ARG A 1 157 ? -18.826 16.533 8.853 1.00 93.00 157 ARG A N 1
ATOM 1236 C CA . ARG A 1 157 ? -19.756 17.191 9.798 1.00 93.00 157 ARG A CA 1
ATOM 1237 C C . ARG A 1 157 ? -21.224 16.829 9.560 1.00 93.00 157 ARG A C 1
ATOM 1239 O O . ARG A 1 157 ? -21.995 16.781 10.512 1.00 93.00 157 ARG A O 1
ATOM 1246 N N . TYR A 1 158 ? -21.615 16.601 8.304 1.00 92.88 158 TYR A N 1
ATOM 1247 C CA . TYR A 1 158 ? -22.967 16.143 7.971 1.00 92.88 158 TYR A CA 1
ATOM 1248 C C . TYR A 1 158 ? -23.161 14.647 8.235 1.00 92.88 158 TYR A C 1
ATOM 1250 O O . TYR A 1 158 ? -24.270 14.223 8.543 1.00 92.88 158 TYR A O 1
ATOM 1258 N N . PHE A 1 159 ? -22.101 13.849 8.110 1.00 95.19 159 PHE A N 1
ATOM 1259 C CA . PHE A 1 159 ? -22.155 12.400 8.276 1.00 95.19 159 PHE A CA 1
ATOM 1260 C C . PHE A 1 159 ? -22.048 11.946 9.740 1.00 95.19 159 PHE A C 1
ATOM 1262 O O . PHE A 1 159 ? -22.698 10.971 10.113 1.00 95.19 159 PHE A O 1
ATOM 1269 N N . ASP A 1 160 ? -21.290 12.657 10.582 1.00 94.19 160 ASP A N 1
ATOM 1270 C CA . ASP A 1 160 ? -21.057 12.291 11.986 1.00 94.19 160 ASP A CA 1
ATOM 1271 C C . ASP A 1 160 ? -22.363 12.027 12.769 1.00 94.19 160 ASP A C 1
ATOM 1273 O O . ASP A 1 160 ? -22.453 10.980 13.418 1.00 94.19 160 ASP A O 1
ATOM 1277 N N . PRO A 1 161 ? -23.413 12.879 12.697 1.00 94.62 161 PRO A N 1
ATOM 1278 C CA . PRO A 1 161 ? -24.660 12.633 13.425 1.00 94.62 161 PRO A CA 1
ATOM 1279 C C . PRO A 1 161 ? -25.386 11.363 12.961 1.00 94.62 161 PRO A C 1
ATOM 1281 O O . PRO A 1 161 ? -25.924 10.616 13.783 1.00 94.62 161 PRO A O 1
ATOM 1284 N N . GLU A 1 162 ? -25.372 11.089 11.654 1.00 95.50 162 GLU A N 1
ATOM 1285 C CA . GLU A 1 162 ? -25.981 9.887 11.075 1.00 95.50 162 GLU A CA 1
ATOM 1286 C C . GLU A 1 162 ? -25.229 8.625 11.513 1.00 95.50 162 GLU A C 1
ATOM 1288 O O . GLU A 1 162 ? -25.849 7.628 11.900 1.00 95.50 162 GLU A O 1
ATOM 1293 N N . LEU A 1 163 ? -23.893 8.682 11.533 1.00 94.69 163 LEU A N 1
ATOM 1294 C CA . LEU A 1 163 ? -23.057 7.581 12.003 1.00 94.69 163 LEU A CA 1
ATOM 1295 C C . LEU A 1 163 ? -23.294 7.286 13.490 1.00 94.69 163 LEU A C 1
ATOM 1297 O O . LEU A 1 163 ? -23.485 6.124 13.853 1.00 94.69 163 LEU A O 1
ATOM 1301 N N . VAL A 1 164 ? -23.336 8.315 14.346 1.00 93.62 164 VAL A N 1
ATOM 1302 C CA . VAL A 1 164 ? -23.602 8.163 15.790 1.00 93.62 164 VAL A CA 1
ATOM 1303 C C . VAL A 1 164 ? -24.968 7.523 16.034 1.00 93.62 164 VAL A C 1
ATOM 1305 O O . VAL A 1 164 ? -25.088 6.600 16.851 1.00 93.62 164 VAL A O 1
ATOM 1308 N N . ARG A 1 165 ? -25.997 7.964 15.300 1.00 95.69 165 ARG A N 1
ATOM 1309 C CA . ARG A 1 165 ? -27.344 7.390 15.382 1.00 95.69 165 ARG A CA 1
ATOM 1310 C C . ARG A 1 165 ? -27.344 5.913 14.989 1.00 95.69 165 ARG A C 1
ATOM 1312 O O . ARG A 1 165 ? -27.796 5.074 15.770 1.00 95.69 165 ARG A O 1
ATOM 1319 N N . ALA A 1 166 ? -26.796 5.588 13.818 1.00 94.69 166 ALA A N 1
ATOM 1320 C CA . ALA A 1 166 ? -26.747 4.217 13.317 1.00 94.69 166 ALA A CA 1
ATOM 1321 C C . ALA A 1 166 ? -25.956 3.291 14.254 1.00 94.69 166 ALA A C 1
ATOM 1323 O O . ALA A 1 166 ? -26.407 2.189 14.571 1.00 94.69 166 ALA A O 1
ATOM 1324 N N . TYR A 1 167 ? -24.805 3.753 14.744 1.00 93.75 167 TYR A N 1
ATOM 1325 C CA . TYR A 1 167 ? -23.974 3.017 15.691 1.00 93.75 167 TYR A CA 1
ATOM 1326 C C . TYR A 1 167 ? -24.727 2.711 16.993 1.00 93.75 167 TYR A C 1
ATOM 1328 O O . TYR A 1 167 ? -24.748 1.564 17.447 1.00 93.75 167 TYR A O 1
ATOM 1336 N N . THR A 1 168 ? -25.412 3.710 17.552 1.00 92.56 168 THR A N 1
ATOM 1337 C CA . THR A 1 168 ? -26.211 3.555 18.776 1.00 92.56 168 THR A CA 1
ATOM 1338 C C . THR A 1 168 ? -27.342 2.543 18.584 1.00 92.56 168 THR A C 1
ATOM 1340 O O . THR A 1 168 ? -27.544 1.668 19.429 1.00 92.56 168 THR A O 1
ATOM 1343 N N . ASP A 1 169 ? -28.057 2.614 17.461 1.00 94.94 169 ASP A N 1
ATOM 1344 C CA . ASP A 1 169 ? -29.147 1.686 17.152 1.00 94.94 169 ASP A CA 1
ATOM 1345 C C . ASP A 1 169 ? -28.646 0.247 16.957 1.00 94.94 169 ASP A C 1
ATOM 1347 O O . ASP A 1 169 ? -29.295 -0.702 17.404 1.00 94.94 169 ASP A O 1
ATOM 1351 N N . LEU A 1 170 ? -27.479 0.061 16.332 1.00 93.38 170 LEU A N 1
ATOM 1352 C CA . LEU A 1 170 ? -26.854 -1.256 16.172 1.00 93.38 170 LEU A CA 1
ATOM 1353 C C . LEU A 1 170 ? -26.406 -1.843 17.516 1.00 93.38 170 LEU A C 1
ATOM 1355 O O . LEU A 1 170 ? -26.669 -3.020 17.779 1.00 93.38 170 LEU A O 1
ATOM 1359 N N . LYS A 1 171 ? -25.807 -1.029 18.394 1.00 90.38 171 LYS A N 1
ATOM 1360 C CA . LYS A 1 171 ? -25.439 -1.461 19.752 1.00 90.38 171 LYS A CA 1
ATOM 1361 C C . LYS A 1 171 ? -26.669 -1.857 20.572 1.00 90.38 171 LYS A C 1
ATOM 1363 O O . LYS A 1 171 ? -26.656 -2.915 21.195 1.00 90.38 171 LYS A O 1
ATOM 1368 N N . LYS A 1 172 ? -27.763 -1.084 20.507 1.00 93.31 172 LYS A N 1
ATOM 1369 C CA . LYS A 1 172 ? -29.044 -1.426 21.167 1.00 93.31 172 LYS A CA 1
ATOM 1370 C C . LYS A 1 172 ? -29.634 -2.749 20.676 1.00 93.31 172 LYS A C 1
ATOM 1372 O O . LYS A 1 172 ? -30.251 -3.470 21.451 1.00 93.31 172 LYS A O 1
ATOM 1377 N N . LYS A 1 173 ? -29.419 -3.091 19.404 1.00 94.50 173 LYS A N 1
ATOM 1378 C CA . LYS A 1 173 ? -29.829 -4.374 18.805 1.00 94.50 173 LYS A CA 1
ATOM 1379 C C . LYS A 1 173 ? -28.886 -5.539 19.145 1.00 94.50 173 LYS A C 1
ATOM 1381 O O . LYS A 1 173 ? -29.054 -6.621 18.590 1.00 94.50 173 LYS A O 1
ATOM 1386 N N . GLY A 1 174 ? -27.888 -5.329 20.007 1.00 90.12 174 GLY A N 1
ATOM 1387 C CA . GLY A 1 174 ? -26.926 -6.357 20.409 1.00 90.12 174 GLY A CA 1
ATOM 1388 C C . GLY A 1 174 ? -25.933 -6.745 19.312 1.00 90.12 174 GLY A C 1
ATOM 1389 O O . GLY A 1 174 ? -25.336 -7.818 19.379 1.00 90.12 174 GLY A O 1
ATOM 1390 N N . GLN A 1 175 ? -25.755 -5.909 18.283 1.00 89.44 175 GLN A N 1
ATOM 1391 C CA . GLN A 1 175 ? -24.788 -6.193 17.227 1.00 89.44 175 GLN A CA 1
ATOM 1392 C C . GLN A 1 175 ? -23.361 -6.018 17.755 1.00 89.44 175 GLN A C 1
ATOM 1394 O O . GLN A 1 175 ? -23.008 -4.988 18.332 1.00 89.44 175 GLN A O 1
ATOM 1399 N N . SER A 1 176 ? -22.525 -7.027 17.513 1.00 86.88 176 SER A N 1
ATOM 1400 C CA . SER A 1 176 ? -21.096 -7.027 17.847 1.00 86.88 176 SER A CA 1
ATOM 1401 C C . SER A 1 176 ? -20.317 -6.231 16.789 1.00 86.88 176 SER A C 1
ATOM 1403 O O . SER A 1 176 ? -19.607 -6.784 15.949 1.00 86.88 176 SER A O 1
ATOM 1405 N N . PHE A 1 177 ? -20.547 -4.917 16.790 1.00 88.56 177 PHE A N 1
ATOM 1406 C CA . PHE A 1 177 ? -19.968 -3.947 15.864 1.00 88.56 177 PHE A CA 1
ATOM 1407 C C . PHE A 1 177 ? -19.297 -2.810 16.635 1.00 88.56 177 PHE A C 1
ATOM 1409 O O . PHE A 1 177 ? -19.926 -2.233 17.523 1.00 88.56 177 PHE A O 1
ATOM 1416 N N . GLN A 1 178 ? -18.056 -2.465 16.294 1.00 90.12 178 GLN A N 1
ATOM 1417 C CA . GLN A 1 178 ? -17.323 -1.339 16.876 1.00 90.12 178 GLN A CA 1
ATOM 1418 C C . GLN A 1 178 ? -16.791 -0.410 15.786 1.00 90.12 178 GLN A C 1
ATOM 1420 O O . GLN A 1 178 ? -16.226 -0.875 14.802 1.00 90.12 178 GLN A O 1
ATOM 1425 N N . VAL A 1 179 ? -16.941 0.901 15.979 1.00 90.81 179 VAL A N 1
ATOM 1426 C CA . VAL A 1 179 ? -16.240 1.909 15.172 1.00 90.81 179 VAL A CA 1
ATOM 1427 C C . VAL A 1 179 ? -15.004 2.369 15.944 1.00 90.81 179 VAL A C 1
ATOM 1429 O O . VAL A 1 179 ? -15.101 2.589 17.156 1.00 90.81 179 VAL A O 1
ATOM 1432 N N . ILE A 1 180 ? -13.870 2.453 15.250 1.00 88.38 180 ILE A N 1
ATOM 1433 C CA . ILE A 1 180 ? -12.592 3.013 15.708 1.00 88.38 180 ILE A CA 1
ATOM 1434 C C . ILE A 1 180 ? -12.317 4.287 14.913 1.00 88.38 180 ILE A C 1
ATOM 1436 O O . ILE A 1 180 ? -12.479 4.252 13.667 1.00 88.38 180 ILE A O 1
#